Protein AF-A0A2V8SR51-F1 (afdb_monomer_lite)

Sequence (98 aa):
MLAHLDPAGFRYYIPALMLRLLDNYDSGSMMSIGTIHALDGRSPSRVRRYSELSDPQRRAIARYLKVLPTLIDLGTEDRTRLQRAFERFWSKFLVDAE

Structure (mmCIF, N/CA/C/O backbone):
data_AF-A0A2V8SR51-F1
#
_entry.id   AF-A0A2V8SR51-F1
#
loop_
_atom_site.group_PDB
_atom_site.id
_atom_site.type_symbol
_atom_site.label_atom_id
_atom_site.label_alt_id
_atom_site.label_comp_id
_atom_site.label_asym_id
_atom_site.label_entity_id
_atom_site.label_seq_id
_atom_site.pdbx_PDB_ins_code
_atom_site.Cartn_x
_atom_site.Cartn_y
_atom_site.Cartn_z
_atom_site.occupancy
_atom_site.B_iso_or_equiv
_atom_site.auth_seq_id
_atom_site.auth_comp_id
_atom_site.auth_asym_id
_atom_site.auth_atom_id
_atom_site.pdbx_PDB_model_num
ATOM 1 N N . MET A 1 1 ? 4.303 -15.286 5.006 1.00 51.91 1 MET A N 1
ATOM 2 C CA . MET A 1 1 ? 4.856 -16.071 3.876 1.00 51.91 1 MET A CA 1
ATOM 3 C C . MET A 1 1 ? 5.060 -15.219 2.603 1.00 51.91 1 MET A C 1
ATOM 5 O O . MET A 1 1 ? 4.819 -15.692 1.508 1.00 51.91 1 MET A O 1
ATOM 9 N N . LEU A 1 2 ? 5.546 -13.970 2.721 1.00 58.81 2 LEU A N 1
ATOM 10 C CA . LEU A 1 2 ? 5.906 -13.093 1.579 1.00 58.81 2 LEU A CA 1
ATOM 11 C C . LEU A 1 2 ? 7.388 -12.670 1.615 1.00 58.81 2 LEU A C 1
ATOM 13 O O . LEU A 1 2 ? 7.865 -11.901 0.785 1.00 58.81 2 LEU A O 1
ATOM 17 N N . ALA A 1 3 ? 8.142 -13.178 2.594 1.00 54.69 3 ALA A N 1
ATOM 18 C CA . ALA A 1 3 ? 9.559 -12.881 2.772 1.00 54.69 3 ALA A CA 1
ATOM 19 C C . ALA A 1 3 ? 10.449 -13.519 1.689 1.00 54.69 3 ALA A C 1
ATOM 21 O O . ALA A 1 3 ? 11.512 -12.970 1.426 1.00 54.69 3 ALA A O 1
ATOM 22 N N . HIS A 1 4 ? 9.985 -14.602 1.052 1.00 60.28 4 HIS A N 1
ATOM 23 C CA . HIS A 1 4 ? 10.723 -15.384 0.051 1.00 60.28 4 HIS A CA 1
ATOM 24 C C . HIS A 1 4 ? 10.472 -14.958 -1.402 1.00 60.28 4 HIS A C 1
ATOM 26 O O . HIS A 1 4 ? 11.055 -15.545 -2.305 1.00 60.28 4 HIS A O 1
ATOM 32 N N . LEU A 1 5 ? 9.601 -13.971 -1.651 1.00 62.41 5 LEU A N 1
ATOM 33 C CA . LEU A 1 5 ? 9.424 -13.460 -3.008 1.00 62.41 5 LEU A CA 1
ATOM 34 C C . LEU A 1 5 ? 10.652 -12.636 -3.399 1.00 62.41 5 LEU A C 1
ATOM 36 O O . LEU A 1 5 ? 10.878 -11.550 -2.856 1.00 62.41 5 LEU A O 1
ATOM 40 N N . ASP A 1 6 ? 11.418 -13.169 -4.345 1.00 69.56 6 ASP A N 1
ATOM 41 C CA . ASP A 1 6 ? 12.455 -12.448 -5.076 1.00 69.56 6 ASP A CA 1
ATOM 42 C C . ASP A 1 6 ? 11.840 -11.227 -5.809 1.00 69.56 6 ASP A C 1
ATOM 44 O O . ASP A 1 6 ? 10.637 -11.254 -6.114 1.00 69.56 6 ASP A O 1
ATOM 48 N N . PRO A 1 7 ? 12.590 -10.140 -6.093 1.00 69.88 7 PRO A N 1
ATOM 49 C CA . PRO A 1 7 ? 12.063 -8.939 -6.750 1.00 69.88 7 PRO A CA 1
ATOM 50 C C . PRO A 1 7 ? 11.259 -9.226 -8.026 1.00 69.88 7 PRO A C 1
ATOM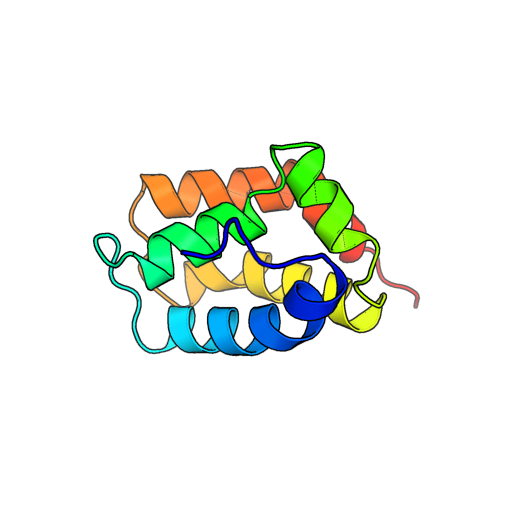 52 O O . PRO A 1 7 ? 10.210 -8.615 -8.242 1.00 69.88 7 PRO A O 1
ATOM 55 N N . ALA A 1 8 ? 11.687 -10.214 -8.820 1.00 75.44 8 ALA A N 1
ATOM 56 C CA . ALA A 1 8 ? 10.994 -10.623 -10.037 1.00 75.44 8 ALA A CA 1
ATOM 57 C C . ALA A 1 8 ? 9.598 -11.205 -9.764 1.00 75.44 8 ALA A C 1
ATOM 59 O O . ALA A 1 8 ? 8.662 -10.919 -10.502 1.00 75.44 8 ALA A O 1
ATOM 60 N N . GLY A 1 9 ? 9.422 -11.984 -8.693 1.00 81.50 9 GLY A N 1
ATOM 61 C CA . GLY A 1 9 ? 8.107 -12.494 -8.295 1.00 81.50 9 GLY A CA 1
ATOM 62 C C . GLY A 1 9 ? 7.232 -11.402 -7.682 1.00 81.50 9 GLY A C 1
ATOM 63 O O . GLY A 1 9 ? 6.026 -11.346 -7.922 1.00 81.50 9 GLY A O 1
ATOM 64 N N . PHE A 1 10 ? 7.842 -10.488 -6.925 1.00 84.94 10 PHE A N 1
ATOM 65 C CA . PHE A 1 10 ? 7.130 -9.431 -6.212 1.00 84.94 10 PHE A CA 1
ATOM 66 C C . PHE A 1 10 ? 6.246 -8.576 -7.132 1.00 84.94 10 PHE A C 1
ATOM 68 O O . PHE A 1 10 ? 5.077 -8.364 -6.812 1.00 84.94 10 PHE A O 1
ATOM 75 N N . ARG A 1 11 ? 6.757 -8.150 -8.297 1.00 86.94 11 ARG A N 1
ATOM 76 C CA . ARG A 1 11 ? 6.003 -7.303 -9.244 1.00 86.94 11 ARG A CA 1
ATOM 77 C C . ARG A 1 11 ? 4.728 -7.955 -9.795 1.00 86.94 11 ARG A C 1
ATOM 79 O O . ARG A 1 11 ? 3.817 -7.232 -10.189 1.00 86.94 11 ARG A O 1
ATOM 86 N N . TYR A 1 12 ? 4.659 -9.289 -9.829 1.00 87.44 12 TYR A N 1
ATOM 87 C CA . TYR A 1 12 ? 3.490 -10.026 -10.320 1.00 87.44 12 TYR A CA 1
ATOM 88 C C . TYR A 1 12 ? 2.462 -10.287 -9.220 1.00 87.44 12 TYR A C 1
ATOM 90 O O . TYR A 1 12 ? 1.263 -10.209 -9.472 1.00 87.44 12 TYR A O 1
ATOM 98 N N . TYR A 1 13 ? 2.916 -10.566 -7.995 1.00 88.62 13 TYR A N 1
ATOM 99 C CA . TYR A 1 13 ? 2.014 -10.906 -6.894 1.00 88.62 13 TYR A CA 1
ATOM 100 C C . TYR A 1 13 ? 1.478 -9.687 -6.145 1.00 88.62 13 TYR A C 1
ATOM 102 O O . TYR A 1 13 ? 0.361 -9.746 -5.635 1.00 88.62 13 TYR A O 1
ATOM 110 N N . ILE A 1 14 ? 2.234 -8.584 -6.072 1.00 91.19 14 ILE A N 1
ATOM 111 C CA . ILE A 1 14 ? 1.820 -7.432 -5.264 1.00 91.19 14 ILE A CA 1
ATOM 112 C C . ILE A 1 14 ? 0.451 -6.852 -5.665 1.00 91.19 14 ILE A C 1
ATOM 114 O O . ILE A 1 14 ? -0.333 -6.604 -4.750 1.00 91.19 14 ILE A O 1
ATOM 118 N N . PRO A 1 15 ? 0.069 -6.729 -6.957 1.00 92.44 15 PRO A N 1
ATOM 119 C CA . PRO A 1 15 ? -1.248 -6.200 -7.313 1.00 92.44 15 PRO A CA 1
ATOM 120 C C . PRO A 1 15 ? -2.388 -7.107 -6.837 1.00 92.44 15 PRO A C 1
ATOM 122 O O . PRO A 1 15 ? -3.364 -6.627 -6.270 1.00 92.44 15 PRO A O 1
ATOM 125 N N . ALA A 1 16 ? -2.243 -8.426 -6.997 1.00 92.81 16 ALA A N 1
ATOM 126 C CA . ALA A 1 16 ? -3.243 -9.389 -6.537 1.00 92.81 16 ALA A CA 1
ATOM 127 C C . ALA A 1 16 ? -3.398 -9.367 -5.008 1.00 92.81 16 ALA A C 1
ATOM 129 O O . ALA A 1 16 ? -4.507 -9.468 -4.489 1.00 92.81 16 ALA A O 1
ATOM 130 N N . LEU A 1 17 ? -2.294 -9.195 -4.278 1.00 92.19 17 LEU A N 1
ATOM 131 C CA . LEU A 1 17 ? -2.310 -9.091 -2.819 1.00 92.19 17 LEU A CA 1
ATOM 132 C C . LEU A 1 17 ? -2.961 -7.793 -2.332 1.00 92.19 17 LEU A C 1
ATOM 134 O O . LEU A 1 17 ? -3.682 -7.819 -1.341 1.00 92.19 17 LEU A O 1
ATOM 138 N N . MET A 1 18 ? -2.744 -6.678 -3.032 1.00 94.69 18 MET A N 1
ATOM 139 C CA . MET A 1 18 ? -3.420 -5.408 -2.743 1.00 94.69 18 MET A CA 1
ATOM 140 C C . MET A 1 18 ? -4.937 -5.541 -2.903 1.00 94.69 18 MET A C 1
ATOM 142 O O . MET A 1 18 ? -5.680 -5.153 -2.009 1.00 94.69 18 MET A O 1
ATOM 146 N N . LEU A 1 19 ? -5.401 -6.146 -4.001 1.00 94.94 19 LEU A N 1
ATOM 147 C CA . LEU A 1 19 ? -6.832 -6.398 -4.207 1.00 94.94 19 LEU A CA 1
ATOM 148 C C . LEU A 1 19 ? -7.400 -7.322 -3.127 1.00 94.94 19 LEU A C 1
ATOM 150 O O . LEU A 1 19 ? -8.419 -7.021 -2.520 1.00 94.94 19 LEU A O 1
ATOM 154 N N . ARG A 1 20 ? -6.684 -8.398 -2.795 1.00 93.00 20 ARG A N 1
ATOM 155 C CA . ARG A 1 20 ? -7.125 -9.325 -1.749 1.00 93.00 20 ARG A CA 1
ATOM 156 C C . ARG A 1 20 ? -7.213 -8.672 -0.367 1.00 93.00 20 ARG A C 1
ATOM 158 O O . ARG A 1 20 ? -8.075 -9.058 0.418 1.00 93.00 20 ARG A O 1
ATOM 165 N N . LEU A 1 21 ? -6.330 -7.716 -0.067 1.00 93.81 21 LEU A N 1
ATOM 166 C CA . LEU A 1 21 ? -6.393 -6.932 1.166 1.00 93.81 21 LEU A CA 1
ATOM 167 C C . LEU A 1 21 ? -7.655 -6.057 1.204 1.00 93.81 21 LEU A C 1
ATOM 169 O O . LEU A 1 21 ? -8.234 -5.918 2.271 1.00 93.81 21 LEU A O 1
ATOM 173 N N . LEU A 1 22 ? -8.094 -5.502 0.069 1.00 93.81 22 LEU A N 1
ATOM 174 C CA . LEU A 1 22 ? -9.358 -4.758 -0.009 1.00 93.81 22 LEU A CA 1
ATOM 175 C C . LEU A 1 22 ? -10.564 -5.664 0.246 1.00 93.81 22 LEU A C 1
ATOM 177 O O . LEU A 1 22 ? -11.451 -5.290 1.005 1.00 93.81 22 LEU A O 1
ATOM 181 N N . ASP A 1 23 ? -10.579 -6.850 -0.361 1.00 94.00 23 ASP A N 1
ATOM 182 C CA . ASP A 1 23 ? -11.743 -7.736 -0.300 1.00 94.00 23 ASP A CA 1
ATOM 183 C C . ASP A 1 23 ? -11.900 -8.432 1.060 1.00 94.00 23 ASP A C 1
ATOM 185 O O . ASP A 1 23 ? -13.014 -8.697 1.501 1.00 94.00 23 ASP A O 1
ATOM 189 N N . ASN A 1 24 ? -10.784 -8.795 1.702 1.00 92.69 24 ASN A N 1
ATOM 190 C CA . ASN A 1 24 ? -10.770 -9.689 2.863 1.00 92.69 24 ASN A CA 1
ATOM 191 C C . ASN A 1 24 ? -9.731 -9.249 3.903 1.00 92.69 24 ASN A C 1
ATOM 193 O O . ASN A 1 24 ? -8.870 -10.040 4.307 1.00 92.69 24 ASN A O 1
ATOM 197 N N . TYR A 1 25 ? -9.768 -7.978 4.307 1.00 95.06 25 TYR A N 1
ATOM 198 C CA . TYR A 1 25 ? -8.905 -7.515 5.387 1.00 95.06 25 TYR A CA 1
ATOM 199 C C . TYR A 1 25 ? -9.271 -8.195 6.711 1.00 95.06 25 TYR A C 1
ATOM 201 O O . TYR A 1 25 ? -10.362 -8.029 7.248 1.00 95.06 25 TYR A O 1
ATOM 209 N N . ASP A 1 26 ? -8.301 -8.929 7.241 1.00 93.00 26 ASP A N 1
ATOM 210 C CA . ASP A 1 26 ? -8.281 -9.471 8.597 1.00 93.00 26 ASP A CA 1
ATOM 211 C C . ASP A 1 26 ? -6.889 -9.202 9.176 1.00 93.00 26 ASP A C 1
ATOM 213 O O . ASP A 1 26 ? -5.890 -9.677 8.624 1.00 93.00 26 ASP A O 1
ATOM 217 N N . SER A 1 27 ? -6.815 -8.430 10.262 1.00 89.88 27 SER A N 1
ATOM 218 C CA . SER A 1 27 ? -5.555 -8.022 10.896 1.00 89.88 27 SER A CA 1
ATOM 219 C C . SER A 1 27 ? -4.756 -9.204 11.457 1.00 89.88 27 SER A C 1
ATOM 221 O O . SER A 1 27 ? -3.529 -9.132 11.529 1.00 89.88 27 SER A O 1
ATOM 223 N N . GLY A 1 28 ? -5.419 -10.315 11.800 1.00 90.00 28 GLY A N 1
ATOM 224 C CA . GLY A 1 28 ? -4.772 -11.538 12.280 1.00 90.00 28 GLY A CA 1
ATOM 225 C C . GLY A 1 28 ? -4.272 -12.455 11.161 1.00 90.00 28 GLY A C 1
ATOM 226 O O . GLY A 1 28 ? -3.434 -13.331 11.393 1.00 90.00 28 GLY A O 1
ATOM 227 N N . SER A 1 29 ? -4.750 -12.260 9.931 1.00 92.25 29 SER A N 1
ATOM 228 C CA . SER A 1 29 ? -4.409 -13.125 8.807 1.00 92.25 29 SER A CA 1
ATOM 229 C C . SER A 1 29 ? -2.959 -12.940 8.367 1.00 92.25 29 SER A C 1
ATOM 231 O O . SER A 1 29 ? -2.495 -11.838 8.059 1.00 92.25 29 SER A O 1
ATOM 233 N N . MET A 1 30 ? -2.242 -14.059 8.207 1.00 87.81 30 MET A N 1
ATOM 234 C CA . MET A 1 30 ? -0.873 -14.062 7.674 1.00 87.81 30 MET A CA 1
ATOM 235 C C . MET A 1 30 ? -0.768 -13.413 6.285 1.00 87.81 30 MET A C 1
ATOM 237 O O . MET A 1 30 ? 0.313 -12.944 5.910 1.00 87.81 30 MET A O 1
ATOM 241 N N . MET A 1 31 ? -1.860 -13.407 5.513 1.00 90.06 31 MET A N 1
ATOM 242 C CA . MET A 1 31 ? -1.933 -12.758 4.205 1.00 90.06 31 MET A CA 1
ATOM 243 C C . MET A 1 31 ? -1.888 -11.234 4.354 1.00 90.06 31 MET A C 1
ATOM 245 O O . MET A 1 31 ? -1.029 -10.597 3.737 1.00 90.06 31 MET A O 1
ATOM 249 N N . SER A 1 32 ? -2.734 -10.664 5.217 1.00 91.56 32 SER A N 1
ATOM 250 C CA . SER A 1 32 ? -2.784 -9.220 5.475 1.00 91.56 32 SER A CA 1
ATOM 251 C C . SER A 1 32 ? -1.469 -8.729 6.065 1.00 91.56 32 SER A C 1
ATOM 253 O O . SER A 1 32 ? -0.827 -7.845 5.495 1.00 91.56 32 SER A O 1
ATOM 255 N N . ILE A 1 33 ? -1.000 -9.392 7.129 1.00 89.69 33 ILE A N 1
ATOM 256 C CA . ILE A 1 33 ? 0.270 -9.079 7.797 1.00 89.69 33 ILE A CA 1
ATOM 257 C C . ILE A 1 33 ? 1.411 -9.118 6.782 1.00 89.69 33 ILE A C 1
ATOM 259 O O . ILE A 1 33 ? 2.204 -8.183 6.672 1.00 89.69 33 ILE A O 1
ATOM 263 N N . GLY A 1 34 ? 1.497 -10.190 5.993 1.00 88.19 34 GLY A N 1
ATOM 264 C CA . GLY A 1 34 ? 2.548 -10.334 4.999 1.00 88.19 34 GLY A CA 1
ATOM 265 C C . GLY A 1 34 ? 2.515 -9.230 3.937 1.00 88.19 34 GLY A C 1
ATOM 266 O O . GLY A 1 34 ? 3.575 -8.718 3.575 1.00 88.19 34 GLY A O 1
ATOM 267 N N . THR A 1 35 ? 1.327 -8.866 3.450 1.00 91.00 35 THR A N 1
ATOM 268 C CA . THR A 1 35 ? 1.140 -7.854 2.398 1.00 91.00 35 THR A CA 1
ATOM 269 C C . THR A 1 35 ? 1.516 -6.470 2.910 1.00 91.00 35 THR A C 1
ATOM 271 O O . THR A 1 35 ? 2.305 -5.766 2.281 1.00 91.00 35 THR A O 1
ATOM 274 N N . ILE A 1 36 ? 1.054 -6.117 4.110 1.00 91.25 36 ILE A N 1
ATOM 275 C CA . ILE A 1 36 ? 1.386 -4.856 4.780 1.00 91.25 36 ILE A CA 1
ATOM 276 C C . ILE A 1 36 ? 2.891 -4.764 5.036 1.00 91.25 36 ILE A C 1
ATOM 278 O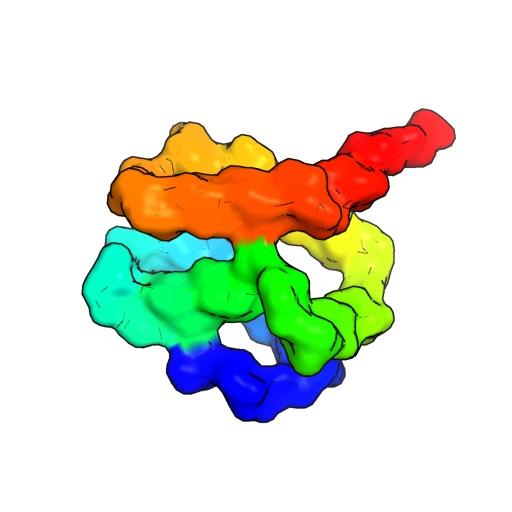 O . ILE A 1 36 ? 3.524 -3.758 4.716 1.00 91.25 36 ILE A O 1
ATOM 282 N N . HIS A 1 37 ? 3.505 -5.840 5.531 1.00 88.00 37 HIS A N 1
ATOM 283 C CA . HIS A 1 37 ? 4.954 -5.902 5.706 1.00 88.00 37 HIS A CA 1
ATOM 284 C C . HIS A 1 37 ? 5.712 -5.740 4.386 1.00 88.00 37 HIS A C 1
ATOM 286 O O . HIS A 1 37 ? 6.789 -5.134 4.370 1.00 88.00 37 HIS A O 1
ATOM 292 N N . ALA A 1 38 ? 5.176 -6.275 3.291 1.00 87.69 38 ALA A N 1
ATOM 293 C CA . ALA A 1 38 ? 5.782 -6.156 1.976 1.00 87.69 38 ALA A CA 1
ATOM 294 C C . ALA A 1 38 ? 5.688 -4.731 1.406 1.00 87.69 38 ALA A C 1
ATOM 296 O O . ALA A 1 38 ? 6.560 -4.359 0.630 1.00 87.69 38 ALA A O 1
ATOM 297 N N . LEU A 1 39 ? 4.696 -3.937 1.828 1.00 89.75 39 LEU A N 1
ATOM 298 C CA . LEU A 1 39 ? 4.500 -2.536 1.432 1.00 89.75 39 LEU A CA 1
ATOM 299 C C . LEU A 1 39 ? 5.194 -1.526 2.368 1.00 89.75 39 LEU A C 1
ATOM 301 O O . LEU A 1 39 ? 5.479 -0.406 1.947 1.00 89.75 39 LEU A O 1
ATOM 305 N N . ASP A 1 40 ? 5.526 -1.916 3.606 1.00 86.38 40 ASP A N 1
ATOM 306 C CA . ASP A 1 40 ? 6.103 -1.038 4.644 1.00 86.38 40 ASP A CA 1
ATOM 307 C C . ASP A 1 40 ? 7.455 -0.404 4.245 1.00 86.38 40 ASP A C 1
ATOM 309 O O . ASP A 1 40 ? 7.824 0.663 4.727 1.00 86.38 40 ASP A O 1
ATOM 313 N N . GLY A 1 41 ? 8.235 -1.050 3.368 1.00 71.31 41 GLY A N 1
ATOM 314 C CA . GLY A 1 41 ? 9.460 -0.471 2.790 1.00 71.31 41 GLY A CA 1
ATOM 315 C C . GLY A 1 41 ? 10.610 -0.167 3.766 1.00 71.31 41 GLY A C 1
ATOM 316 O O . GLY A 1 41 ? 11.669 0.266 3.329 1.00 71.31 41 GLY A O 1
ATOM 317 N N . ARG A 1 42 ? 10.459 -0.432 5.072 1.00 72.00 42 ARG A N 1
ATOM 318 C CA . ARG A 1 42 ? 11.456 -0.099 6.113 1.00 72.00 42 ARG A CA 1
ATOM 319 C C . ARG A 1 42 ? 12.769 -0.878 6.047 1.00 72.00 42 ARG A C 1
ATOM 321 O O . ARG A 1 42 ? 13.723 -0.498 6.714 1.00 72.00 42 ARG A O 1
ATOM 328 N N . SER A 1 43 ? 12.823 -1.983 5.308 1.00 68.62 43 SER A N 1
ATOM 329 C CA . SER A 1 43 ? 14.019 -2.826 5.235 1.00 68.62 43 SER A CA 1
ATOM 330 C C . SER A 1 43 ? 14.728 -2.645 3.889 1.00 68.62 43 SER A C 1
ATOM 332 O O . SER A 1 43 ? 14.061 -2.752 2.857 1.00 68.62 43 SER A O 1
ATOM 334 N N . PRO A 1 44 ? 16.063 -2.463 3.856 1.00 64.44 44 PRO A N 1
ATOM 335 C CA . PRO A 1 44 ? 16.834 -2.371 2.611 1.00 64.44 44 PRO A CA 1
ATOM 336 C C . PRO A 1 44 ? 16.607 -3.559 1.661 1.00 64.44 44 PRO A C 1
ATOM 338 O O . PRO A 1 44 ? 16.538 -3.390 0.444 1.00 64.44 44 PRO A O 1
ATOM 341 N N . SER A 1 45 ? 16.404 -4.764 2.207 1.00 64.31 45 SER A N 1
ATOM 342 C CA . SER A 1 45 ? 16.088 -5.964 1.419 1.00 64.31 45 SER A CA 1
ATOM 343 C C . SER A 1 45 ? 14.675 -5.942 0.821 1.00 64.31 45 SER A C 1
ATOM 345 O O . SER A 1 45 ? 14.421 -6.600 -0.186 1.00 64.31 45 SER A O 1
ATOM 347 N N . ARG A 1 46 ? 13.746 -5.171 1.402 1.00 69.00 46 ARG A N 1
ATOM 348 C CA . ARG A 1 46 ? 12.414 -4.915 0.827 1.00 69.00 46 ARG A CA 1
ATOM 349 C C . ARG A 1 46 ? 12.477 -3.835 -0.247 1.00 69.00 46 ARG A C 1
ATOM 351 O O . ARG A 1 46 ? 11.845 -4.000 -1.280 1.00 69.00 46 ARG A O 1
ATOM 358 N N . VAL A 1 47 ? 13.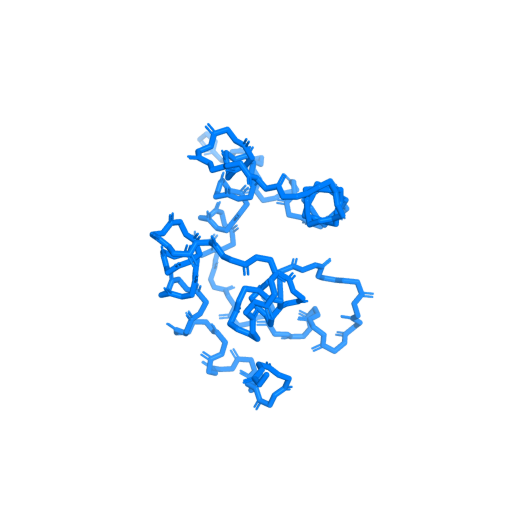316 -2.811 -0.071 1.00 67.81 47 VAL A N 1
ATOM 359 C CA . VAL A 1 47 ? 13.557 -1.784 -1.101 1.00 67.81 47 VAL A CA 1
ATOM 360 C C . VAL A 1 47 ? 14.130 -2.396 -2.382 1.00 67.81 47 VAL A C 1
ATOM 362 O O . VAL A 1 47 ? 13.712 -2.014 -3.471 1.00 67.81 47 VAL A O 1
ATOM 365 N N . ARG A 1 48 ? 14.997 -3.415 -2.276 1.00 76.56 48 ARG A N 1
ATOM 366 C CA . ARG A 1 48 ? 15.452 -4.189 -3.446 1.00 76.56 48 ARG A CA 1
ATOM 367 C C . ARG A 1 48 ? 14.310 -4.815 -4.248 1.00 76.56 48 ARG A C 1
ATOM 369 O O . ARG A 1 48 ? 14.426 -4.923 -5.454 1.00 76.56 48 ARG A O 1
ATOM 376 N N . ARG A 1 49 ? 13.185 -5.187 -3.634 1.00 77.75 49 ARG A N 1
ATOM 377 C CA . ARG A 1 49 ? 12.035 -5.741 -4.379 1.00 77.75 49 ARG A CA 1
ATOM 378 C C . ARG A 1 49 ? 11.319 -4.697 -5.218 1.00 77.75 49 ARG A C 1
ATOM 380 O O . ARG A 1 49 ? 10.642 -5.037 -6.180 1.00 77.75 49 ARG A O 1
ATOM 387 N N . TYR A 1 50 ? 11.482 -3.428 -4.865 1.00 85.31 50 TYR A N 1
ATOM 388 C CA . TYR A 1 50 ? 10.887 -2.318 -5.589 1.00 85.31 50 TYR A CA 1
ATOM 389 C C . TYR A 1 50 ? 11.702 -1.917 -6.829 1.00 85.31 50 TYR A C 1
ATOM 391 O O . TYR A 1 50 ? 11.201 -1.142 -7.649 1.00 85.31 50 TYR A O 1
ATOM 399 N N . SER A 1 51 ? 12.933 -2.430 -6.993 1.00 84.62 51 SER A N 1
ATOM 400 C CA . SER A 1 51 ? 13.764 -2.134 -8.170 1.00 84.62 51 SER A CA 1
ATOM 401 C C . SER A 1 51 ? 13.129 -2.649 -9.459 1.00 84.62 51 SER A C 1
ATOM 403 O O . SER A 1 51 ? 13.165 -1.948 -10.461 1.00 84.62 51 SER A O 1
ATOM 405 N N . GLU A 1 52 ? 12.470 -3.808 -9.395 1.00 87.31 52 GLU A N 1
ATOM 406 C CA . GLU A 1 52 ? 11.802 -4.466 -10.527 1.00 87.31 52 GLU A CA 1
ATOM 407 C C . GLU A 1 52 ? 10.391 -3.935 -10.819 1.00 87.31 52 GLU A C 1
ATOM 409 O O . GLU A 1 52 ? 9.754 -4.362 -11.784 1.00 87.31 52 GLU A O 1
ATOM 414 N N . LEU A 1 53 ? 9.867 -3.032 -9.982 1.00 90.19 53 LEU A N 1
ATOM 415 C CA . LEU A 1 53 ? 8.592 -2.381 -10.262 1.00 90.19 53 LEU A CA 1
ATOM 416 C C . LEU A 1 53 ? 8.778 -1.349 -11.373 1.00 90.19 53 LEU A C 1
ATOM 418 O O . LEU A 1 53 ? 9.621 -0.460 -11.265 1.00 90.19 53 LEU A O 1
ATOM 422 N N . SER A 1 54 ? 7.929 -1.422 -12.391 1.00 91.75 54 SER A N 1
ATOM 423 C CA . SER A 1 54 ? 7.799 -0.352 -13.379 1.00 91.75 54 SER A CA 1
ATOM 424 C C . SER A 1 54 ? 7.222 0.916 -12.742 1.00 91.75 54 SER A C 1
ATOM 426 O O . SER A 1 54 ? 6.537 0.865 -11.714 1.00 91.75 54 SER A O 1
ATOM 428 N N . ASP A 1 55 ? 7.443 2.070 -13.366 1.00 92.94 55 ASP A N 1
ATOM 429 C CA . ASP A 1 55 ? 6.894 3.329 -12.858 1.00 92.94 55 ASP A CA 1
ATOM 430 C C . ASP A 1 55 ? 5.359 3.333 -12.763 1.00 92.94 55 ASP A C 1
ATOM 432 O O . ASP A 1 55 ? 4.848 3.763 -11.725 1.00 92.94 55 ASP A O 1
ATOM 436 N N . PRO A 1 56 ? 4.590 2.789 -13.734 1.00 94.19 56 PRO A N 1
ATOM 437 C CA . PRO A 1 56 ? 3.148 2.618 -13.571 1.00 94.19 56 PRO A CA 1
ATOM 438 C C . PRO A 1 56 ? 2.771 1.814 -12.320 1.00 94.19 56 PRO A C 1
ATOM 440 O O . PRO A 1 56 ? 1.854 2.205 -11.599 1.00 94.19 56 PRO A O 1
ATOM 443 N N . GLN A 1 57 ? 3.497 0.734 -12.012 1.00 93.75 57 GLN A N 1
ATOM 444 C CA . GLN A 1 57 ? 3.242 -0.068 -10.811 1.00 93.75 57 GLN A CA 1
ATOM 445 C C . GLN A 1 57 ? 3.555 0.710 -9.531 1.00 93.75 57 GLN A C 1
ATOM 447 O O . GLN A 1 57 ? 2.764 0.677 -8.591 1.00 93.75 57 GLN A O 1
ATOM 452 N N . ARG A 1 58 ? 4.671 1.448 -9.489 1.00 94.06 58 ARG A N 1
ATOM 453 C CA . ARG A 1 58 ? 5.026 2.288 -8.332 1.00 94.06 58 ARG A CA 1
ATOM 454 C C . ARG A 1 58 ? 3.963 3.352 -8.069 1.00 94.06 58 ARG A C 1
ATOM 456 O O . ARG A 1 58 ? 3.545 3.521 -6.925 1.00 94.06 58 ARG A O 1
ATOM 463 N N . ARG A 1 59 ? 3.473 4.009 -9.126 1.00 94.62 59 ARG A N 1
ATOM 464 C CA . ARG A 1 59 ? 2.368 4.979 -9.045 1.00 94.62 59 ARG A CA 1
ATOM 465 C C . ARG A 1 59 ? 1.073 4.333 -8.562 1.00 94.62 59 ARG A C 1
ATOM 467 O O . ARG A 1 59 ? 0.406 4.889 -7.693 1.00 94.62 59 ARG A O 1
ATOM 474 N N . ALA A 1 60 ? 0.727 3.155 -9.080 1.00 95.31 60 ALA A N 1
ATOM 475 C CA . ALA A 1 60 ? -0.464 2.421 -8.659 1.00 95.31 60 ALA A CA 1
ATOM 476 C C . ALA A 1 60 ? -0.409 2.048 -7.168 1.00 95.31 60 ALA A C 1
ATOM 478 O O . ALA A 1 60 ? -1.375 2.287 -6.448 1.00 95.31 60 ALA A O 1
ATOM 479 N N . ILE A 1 61 ? 0.733 1.546 -6.685 1.00 95.00 61 ILE A N 1
ATOM 480 C CA . ILE A 1 61 ? 0.939 1.231 -5.263 1.00 95.00 61 ILE A CA 1
ATOM 481 C C . ILE A 1 61 ? 0.837 2.495 -4.404 1.00 95.00 61 ILE A C 1
ATOM 483 O O . ILE A 1 61 ? 0.166 2.481 -3.375 1.00 95.00 61 ILE A O 1
ATOM 487 N N . ALA A 1 62 ? 1.455 3.600 -4.825 1.00 95.19 62 ALA A N 1
ATOM 488 C CA . ALA A 1 62 ? 1.389 4.858 -4.088 1.00 95.19 62 ALA A CA 1
ATOM 489 C C . ALA A 1 62 ? -0.046 5.398 -3.985 1.00 95.19 62 ALA A C 1
ATOM 491 O O . ALA A 1 62 ? -0.479 5.793 -2.902 1.00 95.19 62 ALA A O 1
ATOM 492 N N . ARG A 1 63 ? -0.808 5.368 -5.088 1.00 95.94 63 ARG A N 1
ATOM 493 C CA . ARG A 1 63 ? -2.223 5.775 -5.106 1.00 95.94 63 ARG A CA 1
ATOM 494 C C . ARG A 1 63 ? -3.063 4.871 -4.217 1.00 95.94 63 ARG A C 1
ATOM 496 O O . ARG A 1 63 ? -3.820 5.375 -3.398 1.00 95.94 63 ARG A O 1
ATOM 503 N N . TYR A 1 64 ? -2.869 3.560 -4.330 1.00 95.75 64 TYR A N 1
ATOM 504 C CA . TYR A 1 64 ? -3.526 2.571 -3.485 1.00 95.75 64 TYR A CA 1
ATOM 505 C C . TYR A 1 64 ? -3.279 2.840 -1.998 1.00 95.75 64 TYR A C 1
ATOM 507 O O . TYR A 1 64 ? -4.231 2.953 -1.238 1.00 95.75 64 TYR A O 1
ATOM 515 N N . LEU A 1 65 ? -2.024 3.017 -1.578 1.00 95.12 65 LEU A N 1
ATOM 516 C CA . LEU A 1 65 ? -1.690 3.263 -0.172 1.00 95.12 65 LEU A CA 1
ATOM 517 C C . LEU A 1 65 ? -2.271 4.576 0.361 1.00 95.12 65 LEU A C 1
ATOM 519 O O . LEU A 1 65 ? -2.630 4.639 1.534 1.00 95.12 65 LEU A O 1
ATOM 523 N N . LYS A 1 66 ? -2.388 5.602 -0.491 1.00 95.12 66 LYS A N 1
ATOM 524 C CA . LYS A 1 66 ? -3.022 6.875 -0.132 1.00 95.12 66 LYS A CA 1
ATOM 525 C C . LYS A 1 66 ? -4.513 6.710 0.178 1.00 95.12 66 LYS A C 1
ATOM 527 O O . LYS A 1 66 ? -5.004 7.358 1.094 1.00 95.12 66 LYS A O 1
ATOM 532 N N . VAL A 1 67 ? -5.224 5.877 -0.585 1.00 95.56 67 VAL A N 1
ATOM 533 C CA . VAL A 1 67 ? -6.688 5.732 -0.473 1.00 95.56 67 VAL A CA 1
ATOM 534 C C . VAL A 1 67 ? -7.122 4.547 0.385 1.00 95.56 67 VAL A C 1
ATOM 536 O O . VAL A 1 67 ? -8.230 4.541 0.897 1.00 95.56 67 VAL A O 1
ATOM 539 N N . LEU A 1 68 ? -6.271 3.542 0.586 1.00 94.50 68 LEU A N 1
ATOM 540 C CA . LEU A 1 68 ? -6.632 2.320 1.304 1.00 94.50 68 LEU A CA 1
ATOM 541 C C . LEU A 1 68 ? -7.281 2.575 2.682 1.00 94.50 68 LEU A C 1
ATOM 543 O O . LEU A 1 68 ? -8.314 1.960 2.946 1.00 94.50 68 LEU A O 1
ATOM 547 N N . PRO A 1 69 ? -6.776 3.490 3.539 1.00 92.81 69 PRO A N 1
ATOM 548 C CA . PRO A 1 69 ? -7.393 3.755 4.841 1.00 92.81 69 PRO A CA 1
ATOM 549 C C . PRO A 1 69 ? -8.805 4.353 4.770 1.00 92.81 69 PRO A C 1
ATOM 551 O O . PRO A 1 69 ? -9.494 4.366 5.783 1.00 92.81 69 PRO A O 1
ATOM 554 N N . THR A 1 70 ? -9.225 4.882 3.613 1.00 93.06 70 THR A N 1
ATOM 555 C CA . THR A 1 70 ? -10.596 5.374 3.397 1.00 93.06 70 THR A CA 1
ATOM 556 C C . THR A 1 70 ? -11.512 4.308 2.801 1.00 93.06 70 THR A C 1
ATOM 558 O O . THR A 1 70 ? -12.719 4.516 2.760 1.00 93.06 70 THR A O 1
ATOM 561 N N . LEU A 1 71 ? -10.957 3.202 2.293 1.00 93.75 71 LEU A N 1
ATOM 562 C CA . LEU A 1 71 ? -11.715 2.126 1.645 1.00 93.75 71 LEU A CA 1
ATOM 563 C C . LEU A 1 71 ? -12.055 0.982 2.601 1.00 93.75 71 LEU A C 1
ATOM 565 O O . LEU A 1 71 ? -13.094 0.351 2.439 1.00 93.75 71 LEU A O 1
ATOM 569 N N . ILE A 1 72 ? -11.189 0.712 3.577 1.00 94.00 72 ILE A N 1
ATOM 570 C CA . ILE A 1 72 ? -11.377 -0.356 4.561 1.00 94.00 72 ILE A CA 1
ATOM 571 C C . ILE A 1 72 ? -11.024 0.140 5.964 1.00 94.00 72 ILE A C 1
ATOM 573 O O . ILE A 1 72 ? -10.149 0.995 6.132 1.00 94.00 72 ILE A O 1
ATOM 577 N N . ASP A 1 73 ? -11.670 -0.427 6.985 1.00 94.12 73 ASP A N 1
ATOM 578 C CA . ASP A 1 73 ? -11.355 -0.113 8.379 1.00 94.12 73 ASP A CA 1
ATOM 579 C C . ASP A 1 73 ? -10.099 -0.863 8.837 1.00 94.12 73 ASP A C 1
ATOM 581 O O . ASP A 1 73 ? -10.142 -1.960 9.392 1.00 94.12 73 ASP A 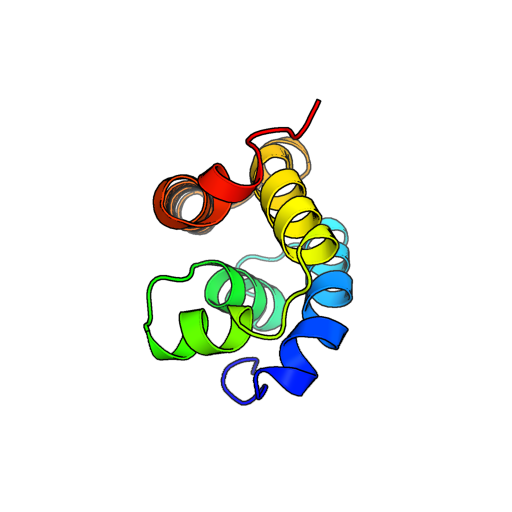O 1
ATOM 585 N N . LEU A 1 74 ? -8.941 -0.271 8.547 1.00 93.81 74 LEU A N 1
ATOM 586 C CA . LEU A 1 74 ? -7.657 -0.780 9.019 1.00 93.81 74 LEU A CA 1
ATOM 587 C C . LEU A 1 74 ? -7.539 -0.615 10.532 1.00 93.81 74 LEU A C 1
ATOM 589 O O . LEU A 1 74 ? -7.749 0.491 11.044 1.00 93.81 74 LEU A O 1
ATOM 593 N N . GLY A 1 75 ? -7.048 -1.653 11.212 1.00 93.69 75 GLY A N 1
ATOM 594 C CA . GLY A 1 75 ? -6.632 -1.549 12.607 1.00 93.69 75 GLY A CA 1
ATOM 595 C C . GLY A 1 75 ? -5.564 -0.466 12.801 1.00 93.69 75 GLY A C 1
ATOM 596 O O . GLY A 1 75 ? -4.766 -0.179 11.904 1.00 93.69 75 GLY A O 1
ATOM 597 N N . THR A 1 76 ? -5.526 0.142 13.989 1.00 93.69 76 THR A N 1
ATOM 598 C CA . THR A 1 76 ? -4.663 1.300 14.292 1.00 93.69 76 THR A CA 1
ATOM 599 C C . THR A 1 76 ? -3.183 1.056 13.981 1.00 93.69 76 THR A C 1
ATOM 601 O O . THR A 1 76 ? -2.509 1.945 13.451 1.00 93.69 76 THR A O 1
ATOM 604 N N . GLU A 1 77 ? -2.667 -0.142 14.277 1.00 92.50 77 GLU A N 1
ATOM 605 C CA . GLU A 1 77 ? -1.270 -0.496 13.998 1.00 92.50 77 GLU A CA 1
ATOM 606 C C . GLU A 1 77 ? -0.985 -0.533 12.491 1.00 92.50 77 GLU A C 1
ATOM 608 O O . GLU A 1 77 ? -0.045 0.114 12.019 1.00 92.50 77 GLU A O 1
ATOM 613 N N . ASP A 1 78 ? -1.817 -1.243 11.733 1.00 93.44 78 ASP A N 1
ATOM 614 C CA . ASP A 1 78 ? -1.679 -1.405 10.286 1.00 93.44 78 ASP A CA 1
ATOM 615 C C . ASP A 1 78 ? -1.827 -0.074 9.554 1.00 93.44 78 ASP A C 1
ATOM 617 O O . ASP A 1 78 ? -1.000 0.268 8.704 1.00 93.44 78 ASP A O 1
ATOM 621 N N . ARG A 1 79 ? -2.821 0.727 9.955 1.00 94.44 79 ARG A N 1
ATOM 622 C CA . ARG A 1 79 ? -3.034 2.087 9.452 1.00 94.44 79 ARG A CA 1
ATOM 623 C C . ARG A 1 79 ? -1.788 2.943 9.650 1.00 94.44 79 ARG A C 1
ATOM 625 O O . ARG A 1 79 ? -1.264 3.507 8.692 1.00 94.44 79 ARG A O 1
ATOM 632 N N . THR A 1 80 ? -1.261 2.980 10.874 1.00 93.50 80 THR A N 1
ATOM 633 C CA . THR A 1 80 ? -0.058 3.756 11.210 1.00 93.50 80 THR A CA 1
ATOM 634 C C . THR A 1 80 ? 1.165 3.258 10.440 1.00 93.50 80 THR A C 1
ATOM 636 O O . THR A 1 80 ? 1.996 4.050 9.986 1.00 93.50 80 THR A O 1
ATOM 639 N N . ARG A 1 81 ? 1.312 1.936 10.288 1.00 92.19 81 ARG A N 1
ATOM 640 C CA . ARG A 1 81 ? 2.428 1.331 9.554 1.00 92.19 81 ARG A CA 1
ATOM 641 C C . ARG A 1 81 ? 2.396 1.736 8.083 1.00 92.19 81 ARG A C 1
ATOM 643 O O . ARG A 1 81 ? 3.408 2.238 7.592 1.00 92.19 81 ARG A O 1
ATOM 650 N N . LEU A 1 82 ? 1.257 1.567 7.414 1.00 92.88 82 LEU A N 1
ATOM 651 C CA . LEU A 1 82 ? 1.091 1.907 6.000 1.00 92.88 82 LEU A CA 1
ATOM 652 C C . LEU A 1 82 ? 1.196 3.410 5.747 1.00 92.88 82 LEU A C 1
ATOM 654 O O . LEU A 1 82 ? 1.847 3.806 4.784 1.00 92.88 82 LEU A O 1
ATOM 658 N N . GLN A 1 83 ? 0.650 4.243 6.634 1.00 93.69 83 GLN A N 1
ATOM 659 C CA . GLN A 1 83 ? 0.785 5.694 6.532 1.00 93.69 83 GLN A CA 1
ATOM 660 C C . GLN A 1 83 ? 2.257 6.123 6.569 1.00 93.69 83 GLN A C 1
ATOM 662 O O . GLN A 1 83 ? 2.723 6.834 5.681 1.00 93.69 83 GLN A O 1
ATOM 667 N N . ARG A 1 84 ? 3.036 5.609 7.528 1.00 92.44 84 ARG A N 1
ATOM 668 C CA . ARG A 1 84 ? 4.479 5.894 7.605 1.00 92.44 84 ARG A CA 1
ATOM 669 C C . ARG A 1 84 ? 5.236 5.397 6.377 1.00 92.44 84 ARG A C 1
ATOM 671 O O . ARG A 1 84 ? 6.172 6.055 5.930 1.00 92.44 84 ARG A O 1
ATOM 678 N N . ALA A 1 85 ? 4.873 4.227 5.856 1.00 91.75 85 ALA A N 1
ATOM 67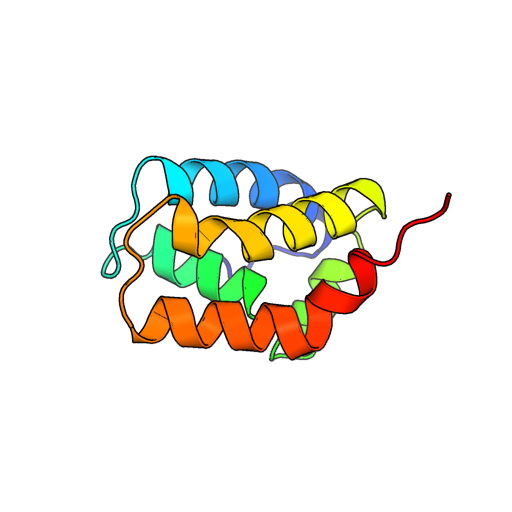9 C CA . ALA A 1 85 ? 5.476 3.684 4.643 1.00 91.75 85 ALA A CA 1
ATOM 680 C C . ALA A 1 85 ? 5.190 4.574 3.430 1.00 91.75 85 ALA A C 1
ATOM 682 O O . ALA A 1 85 ? 6.085 4.849 2.625 1.00 91.75 85 ALA A O 1
ATOM 683 N N . PHE A 1 86 ? 3.951 5.056 3.327 1.00 93.81 86 PHE A N 1
ATOM 684 C CA . PHE A 1 86 ? 3.532 5.984 2.294 1.00 93.81 86 PHE A CA 1
ATOM 685 C C . PHE A 1 86 ? 4.326 7.289 2.363 1.00 93.81 86 PHE A C 1
ATOM 687 O O . PHE A 1 86 ? 5.015 7.623 1.403 1.00 93.81 86 PHE A O 1
ATOM 694 N N . GLU A 1 87 ? 4.312 7.969 3.508 1.00 92.38 87 GLU A N 1
ATOM 695 C CA . GLU A 1 87 ? 4.995 9.251 3.705 1.00 92.38 87 GLU A CA 1
ATOM 696 C C . GLU A 1 87 ? 6.500 9.155 3.424 1.00 92.38 87 GLU A C 1
ATOM 698 O O . GLU A 1 87 ? 7.056 10.018 2.746 1.00 92.38 87 GLU A O 1
ATOM 703 N N . ARG A 1 88 ? 7.156 8.084 3.893 1.00 90.75 88 ARG A N 1
ATOM 704 C CA . ARG A 1 88 ? 8.614 7.912 3.786 1.00 90.75 88 ARG A CA 1
ATOM 705 C C . ARG A 1 88 ? 9.106 7.490 2.408 1.00 90.75 88 ARG A C 1
ATOM 707 O O . ARG A 1 88 ? 10.238 7.817 2.060 1.00 90.75 88 ARG A O 1
ATOM 714 N N . PHE A 1 89 ? 8.337 6.687 1.675 1.00 90.06 89 PHE A N 1
ATOM 715 C CA . PHE A 1 89 ? 8.838 6.056 0.452 1.00 90.06 89 PHE A CA 1
ATOM 716 C C . PHE A 1 89 ? 7.913 6.206 -0.747 1.00 90.06 89 PHE A C 1
ATOM 718 O O . PHE A 1 89 ? 8.406 6.503 -1.834 1.00 90.06 89 PHE A O 1
ATOM 725 N N . TRP A 1 90 ? 6.608 5.980 -0.588 1.00 92.81 90 TRP A N 1
ATOM 726 C CA . TRP A 1 90 ? 5.705 5.897 -1.738 1.00 92.81 90 TRP A CA 1
ATOM 727 C C . TRP A 1 90 ? 5.186 7.253 -2.223 1.00 92.81 90 TRP A C 1
ATOM 729 O O . TRP A 1 90 ? 4.894 7.394 -3.408 1.00 92.81 90 TRP A O 1
ATOM 739 N N . SER A 1 91 ? 5.118 8.254 -1.345 1.00 93.56 91 SER A N 1
ATOM 740 C CA . SER A 1 91 ? 4.613 9.605 -1.628 1.00 93.56 91 SER A CA 1
ATOM 741 C C . SER A 1 91 ? 5.307 10.268 -2.823 1.00 93.56 91 SER A C 1
ATOM 743 O O . SER A 1 91 ? 4.649 10.902 -3.644 1.00 93.56 91 SER A O 1
ATOM 745 N N . LYS A 1 92 ? 6.616 10.042 -2.993 1.00 92.38 92 LYS A N 1
ATOM 746 C CA . LYS A 1 92 ? 7.414 10.582 -4.108 1.00 92.38 92 LYS A CA 1
ATOM 747 C C . LYS A 1 92 ? 6.972 10.100 -5.493 1.00 92.38 92 LYS A C 1
ATOM 749 O O . LYS A 1 92 ? 7.317 10.725 -6.485 1.00 92.38 92 LYS A O 1
ATOM 754 N N . PHE A 1 93 ? 6.231 8.993 -5.574 1.00 92.75 93 PHE A N 1
ATOM 755 C CA . PHE A 1 93 ? 5.698 8.483 -6.839 1.00 92.75 93 PHE A CA 1
ATOM 756 C C . PHE A 1 93 ? 4.322 9.073 -7.179 1.00 92.75 93 PH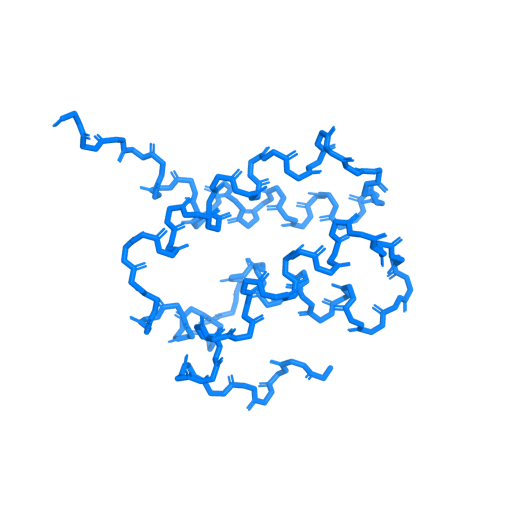E A C 1
ATOM 758 O O . PHE A 1 93 ? 3.712 8.642 -8.148 1.00 92.75 93 PHE A O 1
ATOM 765 N N . LEU A 1 94 ? 3.805 10.025 -6.397 1.00 90.56 94 LEU A N 1
ATOM 766 C CA . LEU A 1 94 ? 2.574 10.751 -6.724 1.00 90.56 94 LEU A CA 1
ATOM 767 C C . LEU A 1 94 ? 2.813 12.106 -7.388 1.00 90.56 94 LEU A C 1
ATOM 769 O O . LEU A 1 94 ? 1.840 12.770 -7.718 1.00 90.56 94 LEU A O 1
ATOM 773 N N . VAL A 1 95 ? 4.065 12.534 -7.547 1.00 78.75 95 VAL A N 1
ATOM 774 C CA . VAL A 1 95 ? 4.360 13.793 -8.235 1.00 78.75 95 VAL A CA 1
ATOM 775 C C . VAL A 1 95 ? 4.123 13.559 -9.724 1.00 78.75 95 VAL A C 1
ATOM 777 O O . VAL A 1 95 ? 4.799 12.731 -10.340 1.00 78.75 95 VAL A O 1
ATOM 780 N N . ASP A 1 96 ? 3.092 14.207 -10.252 1.00 57.94 96 ASP A N 1
ATOM 781 C CA . ASP A 1 96 ? 2.631 14.017 -11.619 1.00 57.94 96 ASP A CA 1
ATOM 782 C C . ASP A 1 96 ? 3.662 14.560 -12.623 1.00 57.94 96 ASP A C 1
ATOM 784 O O . ASP A 1 96 ? 4.227 15.640 -12.456 1.00 57.94 96 ASP A O 1
ATOM 788 N N . ALA A 1 97 ? 3.906 13.771 -13.670 1.00 45.41 97 ALA A N 1
ATOM 789 C CA . ALA A 1 97 ? 4.196 14.331 -14.977 1.00 45.41 97 ALA A CA 1
ATOM 790 C C . ALA A 1 97 ? 2.847 14.831 -15.510 1.00 45.41 97 ALA A C 1
ATOM 792 O O . ALA A 1 97 ? 1.967 14.006 -15.775 1.00 45.41 97 ALA A O 1
ATOM 793 N N . GLU A 1 98 ? 2.678 16.154 -15.548 1.00 38.06 98 GLU A N 1
ATOM 794 C CA . GLU A 1 98 ? 1.748 16.805 -16.480 1.00 38.06 98 GLU A CA 1
ATOM 795 C C . GLU A 1 98 ? 2.155 16.499 -17.927 1.00 38.06 98 GLU A C 1
ATOM 797 O O . GLU A 1 98 ? 3.379 16.457 -18.207 1.00 38.06 98 GLU A O 1
#

pLDDT: mean 86.05, std 12.5, range [38.06, 95.94]

Radius of gyration: 12.59 Å; chains: 1; bounding box: 29×33×31 Å

Foldseek 3Di:
DQLPDDLVNCQVCLVVLLVCCLVDPDPPDPSNVNNLVLLLCPDPRSVNSCVSHDLVRLLVSLVSLVCVVVRDVDDPVSNVSSVNSSVPPSVVSPPDDD

Secondary structure (DSSP, 8-state):
--TT--HHHHHHHHHHHHHHHHHS--TT-HHHHHHHHHHS--SHHHHGGGTT--HHHHHHHHHHHHHHHHHS---HHHHHHHHHHIIIIIGGGGS---